Protein AF-A0AAJ2DVC4-F1 (afdb_monomer_lite)

Foldseek 3Di:
DAEDEDALVVVLVVLVVVVVVCVVPVDDQQVKWFAFPVRDIDTDSVRNNVCSVVVGTQWIWTQDPVGIYIYGYD

Sequence (74 aa):
MTRYFTSRQGAIKRLMDLKRQVARTGYSFANIAGCRADGSEVSGIDAVLLDVRAGRIGYFRHEDANGDQLVYIS

Structure (mmCIF, N/CA/C/O backbone):
data_AF-A0AAJ2DVC4-F1
#
_entry.id   AF-A0AAJ2DVC4-F1
#
loop_
_atom_site.group_PDB
_atom_site.id
_atom_site.type_symbol
_atom_site.label_atom_id
_atom_site.label_alt_id
_atom_site.label_comp_id
_atom_site.label_asym_id
_atom_site.label_entity_id
_atom_site.label_seq_id
_atom_site.pdbx_PDB_ins_code
_atom_site.Cartn_x
_atom_site.Cartn_y
_atom_site.Cartn_z
_atom_site.occupancy
_atom_site.B_iso_or_equiv
_atom_site.auth_seq_id
_atom_site.auth_comp_id
_atom_site.auth_asym_id
_atom_site.auth_atom_id
_atom_site.pdbx_PDB_model_num
ATOM 1 N N . MET A 1 1 ? 11.192 3.693 11.373 1.00 74.88 1 MET A N 1
ATOM 2 C CA . MET A 1 1 ? 9.919 3.269 10.762 1.00 74.88 1 MET A CA 1
ATOM 3 C C . MET A 1 1 ? 8.841 4.283 11.096 1.00 74.88 1 MET A C 1
ATOM 5 O O . MET A 1 1 ? 8.441 4.385 12.253 1.00 74.88 1 MET A O 1
ATOM 9 N N . THR A 1 2 ? 8.418 5.061 10.108 1.00 85.69 2 THR A N 1
ATOM 10 C CA . THR A 1 2 ? 7.423 6.128 10.275 1.00 85.69 2 THR A CA 1
ATOM 11 C C . THR A 1 2 ? 6.033 5.580 9.978 1.00 85.69 2 THR A C 1
ATOM 13 O O . THR A 1 2 ? 5.857 4.811 9.037 1.00 85.69 2 THR A O 1
ATOM 16 N N . ARG A 1 3 ? 5.042 5.942 10.798 1.00 89.62 3 ARG A N 1
ATOM 17 C CA . ARG A 1 3 ? 3.653 5.483 10.657 1.00 89.62 3 ARG A CA 1
ATOM 18 C C . ARG A 1 3 ? 2.759 6.674 10.354 1.00 89.62 3 ARG A C 1
ATOM 20 O O . ARG A 1 3 ? 2.835 7.673 11.064 1.00 89.62 3 ARG A O 1
ATOM 27 N N . TYR A 1 4 ? 1.900 6.566 9.348 1.00 88.75 4 TYR A N 1
ATOM 28 C CA . TYR A 1 4 ? 0.887 7.585 9.085 1.00 88.75 4 TYR A CA 1
ATOM 29 C C . TYR A 1 4 ? -0.421 6.973 8.587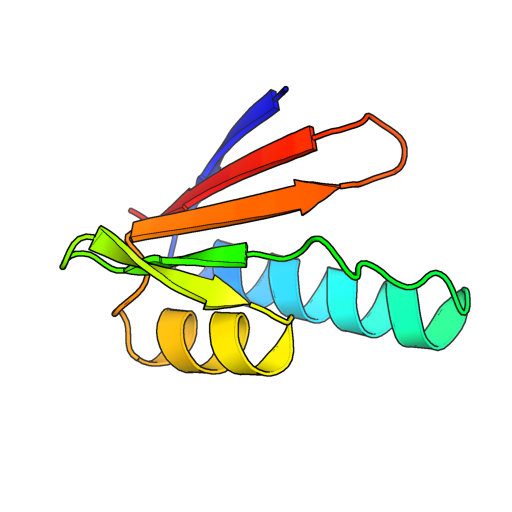 1.00 88.75 4 TYR A C 1
ATOM 31 O O . TYR A 1 4 ? -0.450 5.864 8.053 1.00 88.75 4 TYR A O 1
ATOM 39 N N . PHE A 1 5 ? -1.508 7.714 8.788 1.00 93.44 5 PHE A N 1
ATOM 40 C CA . PHE A 1 5 ? -2.860 7.337 8.388 1.00 93.44 5 PHE A CA 1
ATOM 41 C C . PHE A 1 5 ? -3.278 8.152 7.174 1.00 93.44 5 PHE A C 1
ATOM 43 O O . PHE A 1 5 ? -2.947 9.334 7.053 1.00 93.44 5 PHE A O 1
ATOM 50 N N . THR A 1 6 ? -4.006 7.529 6.259 1.00 95.31 6 THR A N 1
ATOM 51 C CA . THR A 1 6 ? -4.528 8.211 5.084 1.00 95.31 6 THR A CA 1
ATOM 52 C C . THR A 1 6 ? -5.838 7.589 4.627 1.00 95.31 6 THR A C 1
ATOM 54 O O . THR A 1 6 ? -6.145 6.443 4.944 1.00 95.31 6 THR A O 1
ATOM 57 N N . SER A 1 7 ? -6.616 8.344 3.855 1.00 96.06 7 SER A N 1
ATOM 58 C CA . SER A 1 7 ? -7.806 7.803 3.205 1.00 96.06 7 SER A CA 1
ATOM 59 C C . SER A 1 7 ? -7.417 6.866 2.065 1.00 96.06 7 SER A C 1
ATOM 61 O O . SER A 1 7 ? -6.313 6.945 1.519 1.00 96.06 7 SER A O 1
ATOM 63 N N . ARG A 1 8 ? -8.360 6.044 1.597 1.00 95.19 8 ARG A N 1
ATOM 64 C CA . ARG A 1 8 ? -8.160 5.220 0.389 1.00 95.19 8 ARG A CA 1
ATOM 65 C C . ARG A 1 8 ? -7.638 6.0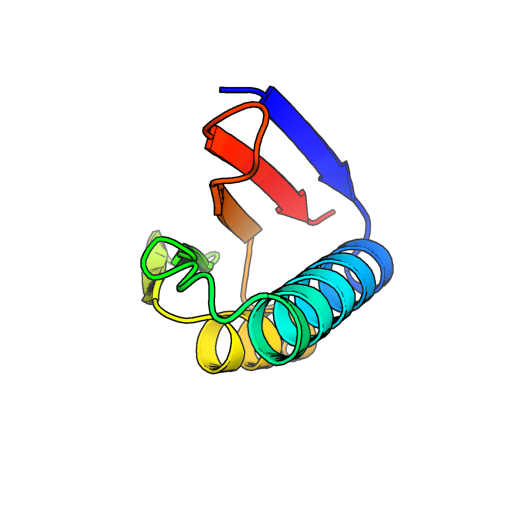27 -0.807 1.00 95.19 8 ARG A C 1
ATOM 67 O O . ARG A 1 8 ? -6.739 5.573 -1.508 1.00 95.19 8 ARG A O 1
ATOM 74 N N . GLN A 1 9 ? -8.162 7.233 -1.029 1.00 96.19 9 GLN A N 1
ATOM 75 C CA . GLN A 1 9 ? -7.704 8.098 -2.124 1.00 96.19 9 GLN A CA 1
ATOM 76 C C . GLN A 1 9 ? -6.283 8.625 -1.892 1.00 96.19 9 GLN A C 1
ATOM 78 O O . GLN A 1 9 ? -5.489 8.685 -2.831 1.00 96.19 9 GLN A O 1
ATOM 83 N N . GLY A 1 10 ? -5.931 8.951 -0.646 1.00 96.00 10 GLY A N 1
ATOM 84 C CA . GLY A 1 10 ? -4.565 9.326 -0.284 1.00 96.00 10 GLY A CA 1
ATOM 85 C C . GLY A 1 10 ? -3.568 8.181 -0.481 1.00 96.00 10 GLY A C 1
ATOM 86 O O . GLY A 1 10 ? -2.497 8.396 -1.048 1.00 96.00 10 GLY A O 1
ATOM 87 N N . ALA A 1 11 ? -3.955 6.951 -0.132 1.00 94.75 11 ALA A N 1
ATOM 88 C CA . ALA A 1 11 ? -3.165 5.745 -0.379 1.00 94.75 11 ALA A CA 1
ATOM 89 C C . ALA A 1 11 ? -2.943 5.493 -1.881 1.00 94.75 11 ALA A C 1
ATOM 91 O O . ALA A 1 11 ? -1.810 5.272 -2.310 1.00 94.75 11 ALA A O 1
ATOM 92 N N . ILE A 1 12 ? -4.002 5.594 -2.698 1.00 95.88 12 ILE A N 1
ATOM 93 C CA . ILE A 1 12 ? -3.906 5.474 -4.164 1.00 95.88 12 ILE A CA 1
ATOM 94 C C . ILE A 1 12 ? -2.947 6.525 -4.723 1.00 95.88 12 ILE A C 1
ATOM 96 O O . ILE A 1 12 ? -2.072 6.190 -5.523 1.00 95.88 12 ILE A O 1
ATOM 100 N N . LYS A 1 13 ? -3.090 7.787 -4.300 1.00 95.69 13 LYS A N 1
ATOM 101 C CA . LYS A 1 13 ? -2.209 8.875 -4.731 1.00 95.69 13 LYS A CA 1
ATOM 102 C C . LYS A 1 13 ? -0.750 8.570 -4.391 1.00 95.69 13 LYS A C 1
ATOM 104 O O . LYS A 1 13 ? 0.095 8.635 -5.278 1.00 95.69 13 LYS A O 1
ATOM 109 N N . ARG A 1 14 ? -0.469 8.156 -3.152 1.00 92.38 14 ARG A N 1
ATOM 110 C CA . ARG A 1 14 ? 0.886 7.808 -2.702 1.00 92.38 14 ARG A CA 1
ATOM 111 C C . ARG A 1 14 ? 1.504 6.692 -3.545 1.00 92.38 14 ARG A C 1
ATOM 113 O O . ARG A 1 14 ? 2.632 6.835 -3.999 1.00 92.38 14 ARG A O 1
ATOM 120 N N . LEU A 1 15 ? 0.773 5.604 -3.783 1.00 92.69 15 LEU A N 1
ATOM 121 C CA . LEU A 1 15 ? 1.255 4.484 -4.599 1.00 92.69 15 LEU A CA 1
ATOM 122 C C . LEU A 1 15 ? 1.502 4.899 -6.056 1.00 92.69 15 LEU A C 1
ATOM 124 O O . LEU A 1 15 ? 2.487 4.483 -6.657 1.00 92.69 15 LEU A O 1
ATOM 128 N N . MET A 1 16 ? 0.656 5.758 -6.625 1.00 93.69 16 MET A N 1
ATOM 129 C CA . MET A 1 16 ? 0.879 6.306 -7.967 1.00 93.69 16 MET A CA 1
ATOM 130 C C . MET A 1 16 ? 2.120 7.205 -8.031 1.00 93.69 16 MET A C 1
ATOM 132 O O . MET A 1 16 ? 2.866 7.141 -9.011 1.00 93.69 16 MET A O 1
ATOM 136 N N . ASP 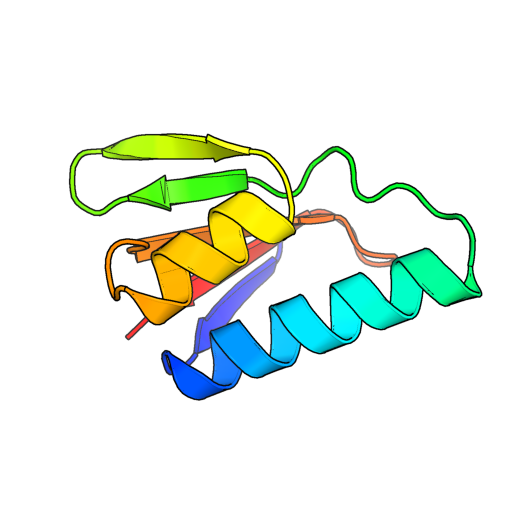A 1 17 ? 2.360 8.019 -7.003 1.00 91.38 17 ASP A N 1
ATOM 137 C CA . ASP A 1 17 ? 3.545 8.874 -6.914 1.00 91.38 17 ASP A CA 1
ATOM 138 C C . ASP A 1 17 ? 4.823 8.035 -6.764 1.00 91.38 17 ASP A C 1
ATOM 140 O O . ASP A 1 17 ? 5.785 8.264 -7.498 1.00 91.38 17 ASP A O 1
ATOM 144 N N . LEU A 1 18 ? 4.799 6.988 -5.930 1.00 88.69 18 LEU A N 1
ATOM 145 C CA . LEU A 1 18 ? 5.887 6.008 -5.825 1.00 88.69 18 LEU A CA 1
ATOM 146 C C . LEU A 1 18 ? 6.149 5.320 -7.171 1.00 88.69 18 LEU A C 1
ATOM 148 O O . LEU A 1 18 ? 7.291 5.259 -7.618 1.00 88.69 18 LEU A O 1
ATOM 152 N N . LYS A 1 19 ? 5.100 4.876 -7.875 1.00 89.31 19 LYS A N 1
ATOM 153 C CA . LYS A 1 19 ? 5.224 4.236 -9.197 1.00 89.31 19 LYS A CA 1
ATOM 154 C C . LYS A 1 19 ? 5.895 5.156 -10.213 1.00 89.31 19 LYS A C 1
ATOM 156 O O . LYS A 1 19 ? 6.756 4.725 -10.978 1.00 89.31 19 LYS A O 1
ATOM 161 N N . ARG A 1 20 ? 5.518 6.436 -10.213 1.00 89.19 20 ARG A N 1
ATOM 162 C CA . ARG A 1 20 ? 6.140 7.460 -11.062 1.00 89.19 20 ARG A CA 1
ATOM 163 C C . ARG A 1 20 ? 7.589 7.719 -10.673 1.00 89.19 20 ARG A C 1
ATOM 165 O O . ARG A 1 20 ? 8.408 7.931 -11.560 1.00 89.19 20 ARG A O 1
ATOM 172 N N . GLN A 1 21 ? 7.903 7.713 -9.380 1.00 85.69 21 GLN A N 1
ATOM 173 C CA . GLN A 1 21 ? 9.267 7.887 -8.896 1.00 85.69 21 GLN A CA 1
ATOM 174 C C . GLN A 1 21 ? 10.169 6.750 -9.385 1.00 85.69 21 GLN A C 1
ATOM 176 O O . GLN A 1 21 ? 11.191 7.052 -9.989 1.00 85.69 21 GLN A O 1
ATOM 181 N N . VAL A 1 22 ? 9.744 5.484 -9.260 1.00 82.38 22 VAL A N 1
ATOM 182 C CA . VAL A 1 22 ? 10.469 4.310 -9.803 1.00 82.38 22 VAL A CA 1
ATOM 183 C C . VAL A 1 22 ? 10.777 4.489 -11.282 1.00 82.38 22 VAL A C 1
ATOM 185 O O . VAL A 1 22 ? 11.921 4.345 -11.705 1.00 82.38 22 VAL A O 1
ATOM 188 N N . ALA A 1 23 ? 9.761 4.848 -12.070 1.00 84.44 23 ALA A N 1
ATOM 189 C CA . ALA A 1 23 ? 9.912 5.023 -13.510 1.00 84.44 23 ALA A CA 1
ATOM 190 C C . ALA A 1 23 ? 10.921 6.127 -13.880 1.00 84.44 23 ALA A C 1
ATOM 192 O O . ALA A 1 23 ? 11.494 6.088 -14.964 1.00 84.44 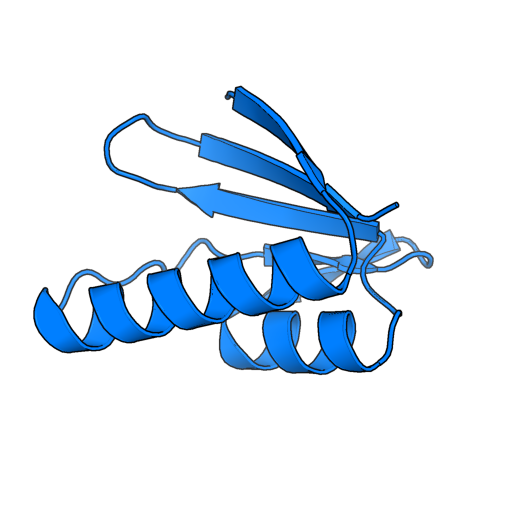23 ALA A O 1
ATOM 193 N N . ARG A 1 24 ? 11.134 7.113 -12.998 1.00 83.00 24 ARG A N 1
ATOM 194 C CA . ARG A 1 24 ? 12.061 8.233 -13.221 1.00 83.00 24 ARG A CA 1
ATOM 195 C C . ARG A 1 24 ? 13.471 7.963 -12.716 1.00 83.00 24 ARG A C 1
ATOM 197 O O . ARG A 1 24 ? 14.420 8.434 -13.329 1.00 83.00 24 ARG A O 1
ATOM 204 N N . THR A 1 25 ? 13.612 7.281 -11.585 1.00 76.50 25 THR A N 1
ATOM 205 C CA . THR A 1 25 ? 14.902 7.115 -10.902 1.00 76.50 25 THR A CA 1
ATOM 206 C C . THR A 1 25 ? 15.554 5.765 -11.173 1.00 76.50 25 THR A C 1
ATOM 208 O O . THR A 1 25 ? 16.720 5.590 -10.837 1.00 76.50 25 THR A O 1
ATOM 211 N N . GLY A 1 26 ? 14.815 4.794 -11.724 1.00 68.62 26 GLY A N 1
ATOM 212 C CA . GLY A 1 26 ? 15.277 3.407 -11.847 1.00 68.62 26 GLY A CA 1
ATOM 213 C C . GLY A 1 26 ? 15.460 2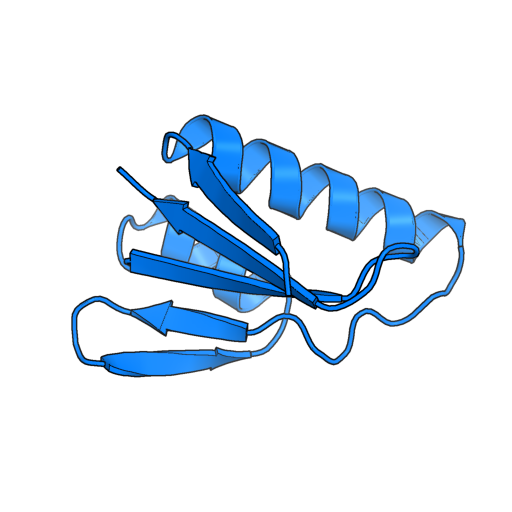.705 -10.495 1.00 68.62 26 GLY A C 1
ATOM 214 O O . GLY A 1 26 ? 15.935 1.574 -10.449 1.00 68.62 26 GLY A O 1
ATOM 215 N N . TYR A 1 27 ? 15.085 3.363 -9.392 1.00 65.62 27 TYR A N 1
ATOM 216 C CA . TYR A 1 27 ? 15.169 2.811 -8.046 1.00 65.62 27 TYR A CA 1
ATOM 217 C C . TYR A 1 27 ? 14.037 1.804 -7.858 1.00 65.62 27 TYR A C 1
ATOM 219 O O . TYR A 1 27 ? 12.860 2.162 -7.909 1.00 65.62 27 TYR A O 1
ATOM 227 N N . SER A 1 28 ? 14.389 0.536 -7.663 1.00 63.59 28 SER A N 1
ATOM 228 C CA . SER A 1 28 ? 13.414 -0.522 -7.421 1.00 63.59 28 SER A CA 1
ATOM 229 C C . SER A 1 28 ? 12.949 -0.469 -5.968 1.00 63.59 28 SER A C 1
ATOM 231 O O . SER A 1 28 ? 13.698 -0.837 -5.066 1.00 63.59 28 SER A O 1
ATOM 233 N N . PHE A 1 29 ? 11.704 -0.055 -5.718 1.00 62.47 29 PHE A N 1
ATOM 234 C CA . PHE A 1 29 ? 11.053 -0.288 -4.422 1.00 62.47 29 PHE A CA 1
ATOM 235 C C . PHE A 1 29 ? 10.564 -1.740 -4.342 1.00 62.47 29 PHE A C 1
ATOM 237 O O . PHE A 1 29 ? 9.367 -1.996 -4.195 1.00 62.47 29 PHE A O 1
ATOM 244 N N . ALA A 1 30 ? 11.485 -2.702 -4.458 1.00 59.06 30 ALA A N 1
ATOM 245 C CA . ALA A 1 30 ? 11.180 -4.130 -4.352 1.00 59.06 30 ALA A CA 1
ATOM 246 C C . ALA A 1 30 ? 10.436 -4.478 -3.042 1.00 59.06 30 ALA A C 1
ATOM 248 O O . ALA A 1 30 ? 9.740 -5.487 -2.980 1.00 59.06 30 ALA A O 1
ATOM 249 N N . ASN A 1 31 ? 10.505 -3.596 -2.038 1.00 78.12 31 ASN A N 1
ATOM 250 C CA . ASN A 1 31 ? 9.958 -3.790 -0.699 1.00 78.12 31 ASN A CA 1
ATOM 251 C C . ASN A 1 31 ? 8.566 -3.165 -0.469 1.00 78.12 31 ASN A C 1
ATOM 253 O O . ASN A 1 31 ? 8.165 -2.974 0.679 1.00 78.12 31 ASN A O 1
ATOM 257 N N . ILE A 1 32 ? 7.795 -2.843 -1.521 1.00 90.25 32 ILE A N 1
ATOM 258 C CA . ILE A 1 32 ? 6.384 -2.462 -1.321 1.00 90.25 32 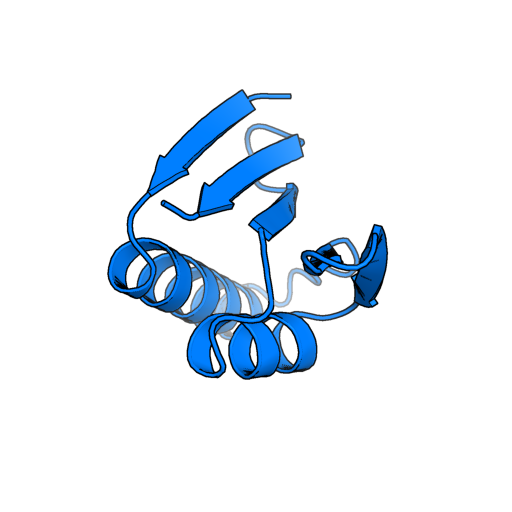ILE A CA 1
ATOM 259 C C . ILE A 1 32 ? 5.558 -3.716 -1.041 1.00 90.25 32 ILE A C 1
ATOM 261 O O . ILE A 1 32 ? 5.392 -4.559 -1.924 1.00 90.25 32 ILE A O 1
ATOM 265 N N . ALA A 1 33 ? 4.994 -3.798 0.162 1.00 93.38 33 ALA A N 1
ATOM 266 C CA . ALA A 1 33 ? 4.110 -4.886 0.568 1.00 93.38 33 ALA A CA 1
ATOM 267 C C . ALA A 1 33 ? 2.850 -4.334 1.241 1.00 93.38 33 ALA A C 1
ATOM 269 O O . ALA A 1 33 ? 2.918 -3.413 2.050 1.00 93.38 33 ALA A O 1
ATOM 270 N N . GLY A 1 34 ? 1.690 -4.880 0.909 1.00 94.38 34 GLY A N 1
ATOM 271 C CA . GLY A 1 34 ? 0.400 -4.546 1.494 1.00 94.38 34 GLY A CA 1
ATOM 272 C C . GLY A 1 34 ? -0.125 -5.698 2.336 1.00 94.38 34 GLY A C 1
ATOM 273 O O . GLY A 1 34 ? 0.005 -6.849 1.944 1.00 94.38 34 GLY A O 1
ATOM 274 N N . CYS A 1 35 ? -0.752 -5.391 3.464 1.00 96.38 35 CYS A N 1
ATOM 275 C CA . CYS A 1 35 ? -1.467 -6.359 4.279 1.00 96.38 35 CYS A CA 1
ATOM 276 C C . CYS A 1 35 ? -2.970 -6.163 4.086 1.00 96.38 35 CYS A C 1
ATOM 278 O O . CYS A 1 35 ? -3.509 -5.058 4.255 1.00 96.38 35 CYS A O 1
ATOM 280 N N . ARG A 1 36 ? -3.649 -7.238 3.696 1.00 93.94 36 ARG A N 1
ATOM 281 C CA . ARG A 1 36 ? -5.101 -7.269 3.570 1.00 93.94 36 ARG A CA 1
ATOM 282 C C . ARG A 1 36 ? -5.773 -7.385 4.933 1.00 93.94 36 ARG A C 1
ATOM 284 O O . ARG A 1 36 ? -5.155 -7.768 5.921 1.00 93.94 36 ARG A O 1
ATOM 291 N N . ALA A 1 37 ? -7.068 -7.086 4.976 1.00 84.94 37 ALA A N 1
ATOM 292 C CA . ALA A 1 37 ? -7.872 -7.241 6.191 1.00 84.94 37 ALA A CA 1
ATOM 293 C C . ALA A 1 37 ? -7.935 -8.695 6.707 1.00 84.94 37 ALA A C 1
ATOM 295 O O . ALA A 1 37 ? -8.144 -8.909 7.895 1.00 84.94 37 ALA A O 1
ATOM 296 N N . ASP A 1 38 ? -7.727 -9.683 5.830 1.00 87.56 38 ASP A N 1
ATOM 297 C CA . ASP A 1 38 ? -7.646 -11.109 6.179 1.00 87.56 38 ASP A CA 1
ATOM 298 C C . ASP A 1 38 ? -6.255 -11.541 6.690 1.00 87.56 38 ASP A C 1
ATOM 300 O O . ASP A 1 38 ? -6.043 -12.713 6.996 1.00 87.56 38 ASP A O 1
ATOM 304 N N . GLY A 1 39 ? -5.302 -10.606 6.783 1.00 88.75 39 GLY A N 1
ATOM 305 C CA . GLY A 1 39 ? -3.928 -10.858 7.208 1.00 88.75 39 GLY A CA 1
ATOM 306 C C . GLY A 1 39 ? -2.995 -11.353 6.100 1.00 88.75 39 GLY A C 1
ATOM 307 O O . GLY A 1 39 ? -1.800 -11.494 6.350 1.00 88.75 39 GLY A O 1
ATOM 308 N N . SER A 1 40 ? -3.489 -11.585 4.879 1.00 92.50 40 SER A N 1
ATOM 309 C CA . SER A 1 40 ? -2.632 -11.970 3.754 1.00 92.50 40 SER A CA 1
ATOM 310 C C . SER A 1 40 ? -1.767 -10.801 3.274 1.00 92.50 40 SER A C 1
ATOM 312 O O . SER A 1 40 ? -2.214 -9.652 3.207 1.00 92.50 40 SER A O 1
ATOM 314 N N . GLU A 1 41 ? -0.508 -11.093 2.941 1.00 94.19 41 GLU A N 1
ATOM 315 C CA . GLU A 1 41 ? 0.425 -10.112 2.384 1.00 94.19 41 GLU A CA 1
ATOM 316 C C . GLU A 1 41 ? 0.402 -10.161 0.849 1.00 94.19 41 GLU A C 1
ATOM 318 O O . GLU A 1 41 ? 0.336 -11.231 0.241 1.00 94.19 41 GLU A O 1
ATOM 323 N N . VAL A 1 42 ? 0.453 -8.991 0.213 1.00 93.88 42 VAL A N 1
ATOM 324 C CA . VAL A 1 42 ? 0.584 -8.834 -1.235 1.00 93.88 42 VAL A CA 1
ATOM 325 C C . VAL A 1 42 ? 1.801 -7.967 -1.526 1.00 93.88 42 VAL A C 1
ATOM 327 O O . VAL A 1 42 ? 1.950 -6.892 -0.951 1.00 93.88 42 VAL A O 1
ATOM 330 N N . SER A 1 43 ? 2.667 -8.413 -2.429 1.00 92.25 43 SER A N 1
ATOM 331 C CA . SER A 1 43 ? 3.925 -7.724 -2.731 1.00 92.25 43 SER A CA 1
ATOM 332 C C . SER A 1 43 ? 3.902 -7.098 -4.117 1.00 92.25 43 SER A C 1
ATOM 334 O O . SER A 1 43 ? 3.309 -7.632 -5.055 1.00 92.25 43 SER A O 1
ATOM 336 N N . GLY A 1 44 ? 4.591 -5.970 -4.252 1.00 90.75 44 GLY A N 1
ATOM 337 C CA . GLY A 1 44 ? 4.721 -5.236 -5.501 1.00 90.75 44 GLY A CA 1
ATOM 338 C C . GLY A 1 44 ? 3.677 -4.135 -5.660 1.00 90.75 44 GLY A C 1
ATOM 339 O O . GLY A 1 44 ? 2.501 -4.272 -5.318 1.00 90.75 44 GLY A O 1
ATOM 340 N N . ILE A 1 45 ? 4.124 -3.016 -6.227 1.00 91.69 45 ILE A N 1
ATOM 341 C CA . ILE A 1 45 ? 3.342 -1.781 -6.298 1.00 91.69 45 ILE A CA 1
ATOM 342 C C . ILE A 1 45 ? 2.013 -1.939 -7.043 1.00 91.69 45 ILE A C 1
ATOM 344 O O . ILE A 1 45 ? 1.008 -1.373 -6.622 1.00 91.69 45 ILE A O 1
ATOM 348 N N . ASP A 1 46 ? 1.988 -2.728 -8.118 1.00 92.38 46 ASP A N 1
ATOM 349 C CA . ASP A 1 46 ? 0.791 -2.925 -8.936 1.00 92.38 46 ASP A CA 1
ATOM 350 C C . ASP A 1 46 ? -0.255 -3.791 -8.231 1.00 92.38 46 ASP A C 1
ATOM 352 O O . ASP A 1 46 ? -1.442 -3.460 -8.256 1.00 92.38 46 ASP A O 1
ATOM 356 N N . ALA A 1 47 ? 0.179 -4.851 -7.544 1.00 93.69 47 ALA A N 1
ATOM 357 C CA . ALA A 1 47 ? -0.705 -5.707 -6.760 1.00 93.69 47 ALA A CA 1
ATOM 358 C C . ALA A 1 47 ? -1.284 -4.950 -5.557 1.00 93.69 47 ALA A C 1
ATOM 360 O O . ALA A 1 47 ? -2.496 -4.962 -5.335 1.00 93.69 47 ALA A O 1
ATOM 361 N N . VAL A 1 48 ? -0.437 -4.211 -4.832 1.00 94.75 48 VAL A N 1
ATOM 362 C CA . VAL A 1 48 ? -0.875 -3.375 -3.707 1.00 94.75 48 VAL A CA 1
ATOM 363 C C . VAL A 1 48 ? -1.850 -2.299 -4.188 1.00 94.75 48 VAL A C 1
ATOM 365 O O . VAL A 1 48 ? -2.908 -2.123 -3.591 1.00 94.75 48 VAL A O 1
ATOM 368 N N . LEU A 1 49 ? -1.562 -1.617 -5.300 1.00 94.94 49 LEU A N 1
ATOM 369 C CA . LEU A 1 49 ? -2.457 -0.604 -5.866 1.00 94.94 49 LEU A CA 1
ATOM 370 C C . LEU A 1 49 ? -3.819 -1.186 -6.270 1.00 94.94 49 LEU A C 1
ATOM 372 O O . LEU A 1 49 ? -4.850 -0.554 -6.017 1.00 94.94 49 LEU A O 1
ATOM 376 N N . LEU A 1 50 ? -3.836 -2.370 -6.886 1.00 95.62 50 LEU A N 1
ATOM 377 C CA . LEU A 1 50 ? -5.068 -3.070 -7.246 1.00 95.62 50 LEU A CA 1
ATOM 378 C C . LEU A 1 50 ? -5.911 -3.381 -6.002 1.00 95.62 50 LEU A C 1
ATOM 380 O O . LEU A 1 50 ? -7.116 -3.122 -5.987 1.00 95.62 50 LEU A O 1
ATOM 384 N N . ASP A 1 51 ? -5.283 -3.876 -4.939 1.00 95.69 51 ASP A N 1
ATOM 385 C CA . ASP A 1 51 ? -5.987 -4.250 -3.716 1.00 95.69 51 ASP A CA 1
ATOM 386 C C . ASP A 1 51 ? -6.438 -3.035 -2.893 1.00 95.69 51 ASP A C 1
ATOM 388 O O . ASP A 1 51 ? -7.532 -3.062 -2.325 1.00 95.69 51 ASP A O 1
ATOM 392 N N . VAL A 1 52 ? -5.670 -1.938 -2.881 1.00 95.19 52 VAL A N 1
ATOM 393 C CA . VAL A 1 52 ? -6.103 -0.661 -2.287 1.00 95.19 52 VAL A CA 1
ATOM 394 C C . VAL A 1 52 ? -7.338 -0.123 -3.011 1.00 95.19 52 VAL A C 1
ATOM 396 O O . VAL A 1 52 ? -8.298 0.296 -2.362 1.00 95.19 52 VAL A O 1
ATOM 399 N N . ARG A 1 53 ? -7.354 -0.155 -4.351 1.00 95.06 53 ARG A N 1
ATOM 400 C CA . ARG A 1 53 ? -8.520 0.268 -5.149 1.00 95.06 53 ARG A CA 1
ATOM 401 C C . ARG A 1 53 ? -9.753 -0.578 -4.853 1.00 95.06 53 ARG A C 1
ATOM 403 O O . ARG A 1 53 ? -10.847 -0.032 -4.755 1.00 95.06 53 ARG A O 1
ATOM 410 N N . ALA A 1 54 ? -9.559 -1.880 -4.658 1.00 94.50 54 ALA A N 1
ATOM 411 C CA . ALA A 1 54 ? -10.612 -2.808 -4.261 1.00 94.50 54 ALA A CA 1
ATOM 412 C C . ALA A 1 54 ? -11.028 -2.679 -2.780 1.00 94.50 54 ALA A C 1
ATOM 414 O O . ALA A 1 54 ? -11.936 -3.381 -2.348 1.00 94.50 54 ALA A O 1
ATOM 415 N N . GLY A 1 55 ? -10.372 -1.821 -1.988 1.00 93.75 55 GLY A N 1
ATOM 416 C CA . GLY A 1 55 ? -10.660 -1.658 -0.561 1.00 93.75 55 GLY A CA 1
ATOM 417 C C . GLY A 1 55 ? -10.270 -2.865 0.297 1.00 93.75 55 GLY A C 1
ATOM 418 O O . GLY A 1 55 ? -10.839 -3.048 1.365 1.00 93.75 55 GLY A O 1
ATOM 419 N N . ARG A 1 56 ? -9.327 -3.694 -0.171 1.00 94.19 56 ARG A N 1
ATOM 420 C CA . ARG A 1 56 ? -8.911 -4.939 0.498 1.00 94.19 56 ARG A CA 1
ATOM 421 C C . ARG A 1 56 ? -7.690 -4.778 1.405 1.00 94.19 56 ARG A C 1
ATOM 423 O O . ARG A 1 56 ? -7.459 -5.642 2.244 1.00 94.19 56 ARG A O 1
ATOM 430 N N . ILE A 1 57 ? -6.917 -3.704 1.237 1.00 94.81 57 ILE A N 1
ATOM 431 C CA . ILE A 1 57 ? -5.712 -3.407 2.028 1.00 94.81 57 ILE A CA 1
ATOM 432 C C . ILE A 1 57 ? -6.077 -2.611 3.282 1.00 94.81 57 ILE A C 1
ATOM 434 O O . ILE A 1 57 ? -6.715 -1.565 3.173 1.00 94.81 57 ILE A O 1
ATOM 438 N N . GLY A 1 58 ? -5.617 -3.079 4.445 1.00 93.19 58 GLY A N 1
ATOM 439 C CA . GLY A 1 58 ? -5.690 -2.335 5.707 1.00 93.19 58 GLY A CA 1
ATOM 440 C C . GLY A 1 58 ? -4.477 -1.426 5.925 1.00 93.19 58 GLY A C 1
ATOM 441 O O . GLY A 1 58 ? -4.610 -0.313 6.433 1.00 93.19 58 GLY A O 1
ATOM 442 N N . TYR A 1 59 ? -3.290 -1.864 5.499 1.00 94.75 59 TYR A N 1
ATOM 443 C CA . TYR A 1 59 ? -2.084 -1.037 5.496 1.00 94.75 59 TYR A CA 1
ATOM 444 C C . TYR A 1 59 ? -1.066 -1.521 4.462 1.00 94.75 59 TYR A C 1
ATOM 446 O O . TYR A 1 59 ? -1.087 -2.680 4.059 1.00 94.75 59 TYR A O 1
ATOM 454 N N . PHE A 1 60 ? -0.141 -0.658 4.050 1.00 94.56 60 PHE A N 1
ATOM 455 C CA . PHE A 1 60 ? 1.013 -1.062 3.246 1.00 94.56 60 PHE A CA 1
ATOM 456 C C . PHE A 1 60 ? 2.309 -0.456 3.773 1.00 94.56 60 PHE A C 1
ATOM 458 O O . PHE A 1 60 ? 2.309 0.604 4.395 1.00 94.56 60 PHE A O 1
ATOM 465 N N . ARG A 1 61 ? 3.417 -1.147 3.525 1.00 93.44 61 ARG A N 1
ATOM 466 C CA . ARG A 1 61 ? 4.778 -0.709 3.816 1.00 93.44 61 ARG A CA 1
ATOM 467 C C . ARG A 1 61 ? 5.518 -0.379 2.529 1.00 93.44 61 ARG A C 1
ATOM 469 O O . ARG A 1 61 ? 5.285 -1.017 1.503 1.00 93.44 61 ARG A O 1
ATOM 476 N N . HIS A 1 62 ? 6.389 0.617 2.589 1.00 89.50 62 HIS A N 1
ATOM 477 C CA . HIS A 1 62 ? 7.351 0.912 1.536 1.00 89.50 62 HIS A CA 1
ATOM 478 C C . HIS A 1 62 ? 8.606 1.546 2.135 1.00 89.50 62 HIS A C 1
ATOM 480 O O . HIS A 1 62 ? 8.517 2.260 3.130 1.00 89.50 62 HIS A O 1
ATOM 486 N N . GLU A 1 63 ? 9.753 1.351 1.499 1.00 84.75 63 GLU A N 1
ATOM 487 C CA . GLU A 1 63 ? 10.964 2.112 1.812 1.00 84.75 63 GLU A CA 1
ATOM 488 C C . GLU A 1 63 ? 10.982 3.415 1.007 1.00 84.75 63 GLU A C 1
ATOM 490 O O . GLU A 1 63 ? 10.553 3.456 -0.149 1.00 84.75 63 GLU A O 1
ATOM 495 N N . ASP A 1 64 ? 11.445 4.502 1.616 1.00 74.25 64 ASP A N 1
ATOM 496 C CA . ASP A 1 64 ? 11.856 5.711 0.905 1.00 74.25 64 ASP A CA 1
ATOM 497 C C . ASP A 1 64 ? 13.219 6.209 1.412 1.00 74.25 64 ASP A C 1
ATOM 499 O O . ASP A 1 64 ? 13.881 5.548 2.211 1.00 74.25 64 ASP A O 1
ATOM 503 N N . ALA A 1 65 ? 13.667 7.375 0.935 1.00 69.00 65 ALA A N 1
ATOM 504 C CA . ALA A 1 65 ? 14.947 7.968 1.337 1.00 69.00 65 ALA A CA 1
ATOM 505 C C . ALA A 1 65 ? 15.063 8.231 2.856 1.00 69.00 65 ALA A C 1
ATOM 507 O O . ALA A 1 65 ? 16.170 8.411 3.355 1.00 69.00 65 ALA A O 1
ATOM 508 N N . ASN A 1 66 ? 13.942 8.238 3.585 1.00 68.94 66 ASN A N 1
ATOM 509 C CA . ASN A 1 66 ? 13.879 8.413 5.035 1.00 68.94 66 ASN A CA 1
ATOM 510 C C . ASN A 1 66 ? 13.653 7.080 5.784 1.00 68.94 66 ASN A C 1
ATOM 512 O O . ASN A 1 66 ? 13.389 7.089 6.989 1.00 68.94 66 ASN A O 1
ATOM 516 N N . GLY A 1 67 ? 13.751 5.940 5.090 1.00 79.38 67 GLY A N 1
ATOM 517 C CA . GLY A 1 67 ? 13.606 4.588 5.634 1.00 79.38 67 GLY A CA 1
ATOM 518 C C . GLY A 1 67 ? 12.199 3.998 5.489 1.00 79.38 67 GLY A C 1
ATOM 519 O O . GLY A 1 67 ? 11.398 4.439 4.664 1.00 79.38 67 GLY A O 1
ATOM 520 N N . ASP A 1 68 ? 11.900 2.979 6.300 1.00 86.94 68 ASP A N 1
ATOM 521 C CA . ASP A 1 68 ? 10.616 2.268 6.270 1.00 86.94 68 ASP A CA 1
ATOM 522 C C . ASP A 1 68 ? 9.430 3.164 6.640 1.00 86.94 68 ASP A C 1
ATOM 524 O O . ASP A 1 68 ? 9.352 3.717 7.746 1.00 86.94 68 ASP A O 1
ATOM 528 N N . GLN A 1 69 ? 8.452 3.219 5.744 1.00 89.50 69 GLN A N 1
ATOM 529 C CA . GLN A 1 69 ? 7.160 3.862 5.929 1.00 89.50 69 GLN A CA 1
ATOM 530 C C . GLN A 1 69 ? 6.067 2.805 6.053 1.00 89.50 69 GLN A C 1
ATOM 532 O O . GLN A 1 69 ? 6.003 1.871 5.257 1.00 89.50 69 GLN A O 1
ATOM 537 N N . LEU A 1 70 ? 5.165 2.988 7.015 1.00 92.62 70 LEU A N 1
ATOM 538 C CA . LEU A 1 70 ? 3.961 2.183 7.194 1.00 92.62 70 LEU A CA 1
ATOM 539 C C . LEU A 1 70 ? 2.723 3.071 7.078 1.00 92.62 70 LEU A C 1
ATOM 541 O O . LEU A 1 70 ? 2.572 4.053 7.808 1.00 92.62 70 LEU A O 1
ATOM 545 N N . VAL A 1 71 ? 1.836 2.704 6.164 1.00 93.56 71 VAL A N 1
ATOM 546 C CA . VAL A 1 71 ? 0.700 3.515 5.738 1.00 93.56 71 VAL A CA 1
ATOM 547 C C . VAL A 1 71 ? -0.590 2.790 6.063 1.00 93.56 71 VAL A C 1
ATOM 549 O O . VAL A 1 71 ? -0.919 1.801 5.413 1.00 93.56 71 VAL A O 1
ATOM 552 N N . TYR A 1 72 ? -1.329 3.286 7.050 1.00 94.69 72 TYR A N 1
ATOM 553 C CA . TYR A 1 72 ? -2.643 2.760 7.410 1.00 94.69 72 TYR A CA 1
ATOM 554 C C . TYR A 1 72 ? -3.737 3.427 6.581 1.00 94.69 72 TYR A C 1
ATOM 556 O O . TYR A 1 72 ? -3.703 4.643 6.367 1.00 94.69 72 TYR A O 1
ATOM 564 N N . ILE A 1 73 ? -4.710 2.635 6.134 1.00 94.38 73 ILE A N 1
ATOM 565 C CA . ILE A 1 73 ? -5.833 3.106 5.322 1.00 94.38 73 ILE A CA 1
ATOM 566 C C . ILE A 1 73 ? -7.101 3.119 6.180 1.00 94.38 73 ILE A C 1
ATOM 568 O O . ILE A 1 73 ? -7.526 2.070 6.659 1.00 94.38 73 ILE A O 1
ATOM 572 N N . SER A 1 74 ? -7.689 4.306 6.360 1.00 85.31 74 SER A N 1
ATOM 573 C CA . SER A 1 74 ? -8.978 4.538 7.038 1.00 85.31 74 SER A CA 1
ATOM 574 C C . SER A 1 74 ? -10.103 4.821 6.048 1.00 85.31 74 SER A C 1
ATOM 576 O O . SER A 1 74 ? -9.842 5.601 5.094 1.00 85.31 74 SER A O 1
#

pLDDT: mean 88.41, std 9.12, range [59.06, 96.38]

Secondary structure (DSSP, 8-state):
-EEEEE-HHHHHHHHHHHHHHHHHH----TT-EEEETTS-EEESHHHHHHHHHTT-EEEEEEEETTEEEEEEE-

Radius of gyration: 11.2 Å; chains: 1; bounding box: 26×21×24 Å